Protein AF-A0A7S1GX01-F1 (afdb_monomer_lite)

pLDDT: mean 92.33, std 6.75, range [61.97, 98.44]

InterPro domains:
  IPR032466 Metal-dependent hydrolase [SSF51556] (2-113)

Secondary structure (DSSP, 8-state):
----SSHHHHHHHHHHHHHTT-SEEEE----SHHHHHHHHHHHHHHT-EEEE---S-HHHHHHHHHHT-SEEES--SSS---HHHHHHHHTS--EEE--GGG-SSS--HHHHHHTTS-GGG-TTHHHH-

Foldseek 3Di:
DQDQPALVSLLVVLVVVVVVVAQADEAECPPDLRSVLSNVVSCVVSNHAYEYAADQDQVVQLSCLVSQHQEHAAAHQDPDDDPVNVVSNVVGNYHYHHPQQPHHNDPHVVNVDVVPHPVCPPPVNVVPD

Radius of gyration: 17.37 Å; chains: 1; bounding box: 33×36×48 Å

Structure (mmCIF, N/CA/C/O backbone):
data_AF-A0A7S1GX01-F1
#
_entry.id   AF-A0A7S1GX01-F1
#
loop_
_atom_site.group_PDB
_atom_site.id
_atom_site.type_symbol
_atom_site.label_atom_id
_atom_site.label_alt_id
_atom_site.label_comp_id
_atom_site.label_asym_id
_atom_site.label_entity_id
_atom_site.label_seq_id
_atom_site.pdbx_PDB_ins_code
_atom_site.Cartn_x
_atom_site.Cartn_y
_atom_site.Cartn_z
_atom_site.occupancy
_atom_site.B_iso_or_equiv
_atom_site.auth_seq_id
_atom_site.auth_comp_id
_atom_site.auth_asym_id
_atom_site.auth_atom_id
_atom_site.pdbx_PDB_model_num
ATOM 1 N N . THR A 1 1 ? 1.459 16.492 4.605 1.00 61.97 1 THR A N 1
ATOM 2 C CA . THR A 1 1 ? 1.229 15.136 5.149 1.00 61.97 1 THR A CA 1
ATOM 3 C C . THR A 1 1 ? 0.393 15.236 6.405 1.00 61.97 1 THR A C 1
ATOM 5 O O . THR A 1 1 ? 0.637 16.143 7.189 1.00 61.97 1 THR A O 1
ATOM 8 N N . ALA A 1 2 ? -0.612 14.374 6.576 1.00 78.62 2 ALA A N 1
ATOM 9 C CA . ALA A 1 2 ? -1.429 14.347 7.789 1.00 78.62 2 ALA A CA 1
ATOM 10 C C . ALA A 1 2 ? -0.599 13.829 8.975 1.00 78.62 2 ALA A C 1
ATOM 12 O O . ALA A 1 2 ? 0.048 12.787 8.866 1.00 78.62 2 ALA A O 1
ATOM 13 N N . VAL A 1 3 ? -0.596 14.566 10.085 1.00 89.44 3 VAL A N 1
ATOM 14 C CA . VAL A 1 3 ? 0.098 14.155 11.312 1.00 89.44 3 VAL A CA 1
ATOM 15 C C . VAL A 1 3 ? -0.768 13.131 12.046 1.00 89.44 3 VAL A C 1
ATOM 17 O O . VAL A 1 3 ? -1.961 13.363 12.232 1.00 89.44 3 VAL A O 1
ATOM 20 N N . VAL A 1 4 ? -0.160 12.006 12.433 1.00 92.62 4 VAL A N 1
ATOM 21 C CA . VAL A 1 4 ? -0.781 10.931 13.221 1.00 92.62 4 VAL A CA 1
ATOM 22 C C . VAL A 1 4 ? 0.153 10.602 14.380 1.00 92.62 4 VAL A C 1
ATOM 24 O O . VAL A 1 4 ? 1.153 9.907 14.197 1.00 92.62 4 VAL A O 1
ATOM 27 N N . ASN A 1 5 ? -0.116 11.142 15.564 1.00 94.56 5 ASN A N 1
ATOM 28 C CA . ASN A 1 5 ? 0.663 10.841 16.766 1.00 94.56 5 ASN A CA 1
ATOM 29 C C . ASN A 1 5 ? 0.009 9.741 17.604 1.00 94.56 5 ASN A C 1
ATOM 31 O O . ASN A 1 5 ? 0.704 9.012 18.312 1.00 94.56 5 ASN A O 1
ATOM 35 N N . ASN A 1 6 ? -1.314 9.630 17.514 1.00 96.69 6 ASN A N 1
ATOM 36 C CA . ASN A 1 6 ? -2.138 8.689 18.256 1.00 96.69 6 ASN A CA 1
ATOM 37 C C . ASN A 1 6 ? -3.356 8.240 17.419 1.00 96.69 6 ASN A C 1
ATOM 39 O O . ASN A 1 6 ? -3.565 8.674 16.283 1.00 96.69 6 ASN A O 1
ATOM 43 N N . LEU A 1 7 ? -4.175 7.359 17.999 1.00 97.69 7 LEU A N 1
ATOM 44 C CA . LEU A 1 7 ? -5.377 6.828 17.354 1.00 97.69 7 LEU A CA 1
ATOM 45 C C . LEU A 1 7 ? -6.444 7.900 17.064 1.00 97.69 7 LEU A C 1
ATOM 47 O O . LEU A 1 7 ? -7.139 7.794 16.055 1.00 97.69 7 LEU A O 1
ATOM 51 N N . ASP A 1 8 ? -6.578 8.923 17.907 1.00 98.12 8 ASP A N 1
ATOM 52 C CA . ASP A 1 8 ? -7.588 9.972 17.723 1.00 98.12 8 ASP A CA 1
ATOM 53 C C . ASP A 1 8 ? -7.264 10.859 16.516 1.00 98.12 8 ASP A C 1
ATOM 55 O O . ASP A 1 8 ? -8.164 11.218 15.749 1.00 98.12 8 ASP A O 1
ATOM 59 N N . ASP A 1 9 ? -5.977 11.125 16.277 1.00 97.00 9 ASP A N 1
ATOM 60 C CA . ASP A 1 9 ? -5.516 11.785 15.055 1.00 97.00 9 ASP A CA 1
ATOM 61 C C . ASP A 1 9 ? -5.908 10.953 13.823 1.00 97.00 9 ASP A C 1
ATOM 63 O O . ASP A 1 9 ? -6.518 11.469 12.882 1.00 97.00 9 ASP A O 1
ATOM 67 N N . ALA A 1 10 ? -5.619 9.644 13.837 1.00 96.69 10 ALA A N 1
ATOM 68 C CA . ALA A 1 10 ? -5.975 8.737 12.744 1.00 96.69 10 ALA A CA 1
ATOM 69 C C . ALA A 1 10 ? -7.495 8.706 12.496 1.00 96.69 10 ALA A C 1
ATOM 71 O O . ALA A 1 10 ? -7.942 8.859 11.357 1.00 96.69 10 ALA A O 1
ATOM 72 N N . LEU A 1 11 ? -8.300 8.577 13.555 1.00 98.00 11 LEU A N 1
ATOM 73 C CA . LEU A 1 11 ? -9.763 8.588 13.474 1.00 98.00 11 LEU A CA 1
ATOM 74 C C . LEU A 1 11 ? -10.304 9.892 12.895 1.00 98.00 11 LEU A C 1
ATOM 76 O O . LEU A 1 11 ? -11.245 9.860 12.101 1.00 98.00 11 LEU A O 1
ATOM 80 N N . THR A 1 12 ? -9.718 11.027 13.271 1.00 97.75 12 THR A N 1
ATOM 81 C CA . THR A 1 12 ? -10.112 12.338 12.749 1.00 97.75 12 THR A CA 1
ATOM 82 C C . THR A 1 12 ? -9.913 12.399 11.235 1.00 97.75 12 THR A C 1
ATOM 84 O O . THR A 1 12 ? -10.833 12.780 10.507 1.00 97.75 12 THR A O 1
ATOM 87 N N . HIS A 1 13 ? -8.755 11.951 10.737 1.00 96.06 13 HIS A N 1
ATOM 88 C CA . HIS A 1 13 ? -8.473 11.938 9.297 1.00 96.06 13 HIS A CA 1
ATOM 89 C C . HIS A 1 13 ? -9.390 10.988 8.527 1.00 96.06 13 HIS A C 1
ATOM 91 O O . HIS A 1 13 ? -9.930 11.379 7.491 1.00 96.06 13 HIS A O 1
ATOM 97 N N . LEU A 1 14 ? -9.602 9.767 9.028 1.00 97.25 14 LEU A N 1
ATOM 98 C CA . LEU A 1 14 ? -10.419 8.769 8.334 1.00 97.25 14 LEU A CA 1
ATOM 99 C C . LEU A 1 14 ? -11.905 9.132 8.341 1.00 97.25 14 LEU A C 1
ATOM 101 O O . LEU A 1 14 ? -12.560 9.013 7.310 1.00 97.25 14 LEU A O 1
ATOM 105 N N . ARG A 1 15 ? -12.442 9.658 9.451 1.00 98.06 15 ARG A N 1
ATOM 106 C CA . ARG A 1 15 ? -13.831 10.147 9.496 1.00 98.06 15 ARG A CA 1
ATOM 107 C C . ARG A 1 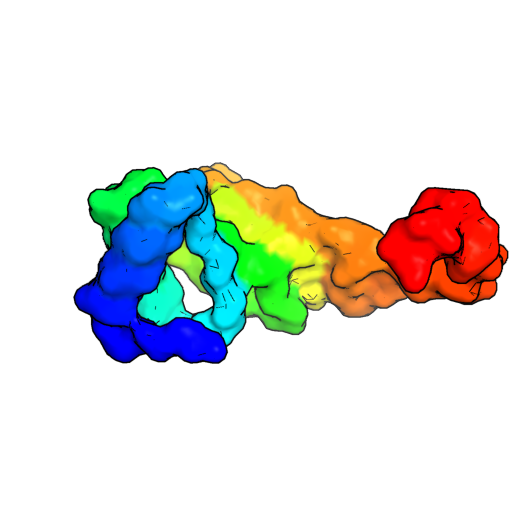15 ? -14.063 11.278 8.507 1.00 98.06 15 ARG A C 1
ATOM 109 O O . ARG A 1 15 ? -15.085 11.273 7.829 1.00 98.06 15 ARG A O 1
ATOM 116 N N . ARG A 1 16 ? -13.116 12.217 8.403 1.00 97.00 16 ARG A N 1
ATOM 117 C CA . ARG A 1 16 ? -13.199 13.310 7.430 1.00 97.00 16 ARG A CA 1
ATOM 118 C C . ARG A 1 16 ? -13.227 12.771 5.998 1.00 97.00 16 ARG A C 1
ATOM 120 O O . ARG A 1 16 ? -14.127 13.120 5.247 1.00 97.00 16 ARG A O 1
ATOM 127 N N . GLN A 1 17 ? -12.305 11.874 5.645 1.00 96.88 17 GLN A N 1
ATOM 128 C CA . GLN A 1 17 ? -12.284 11.262 4.311 1.00 96.88 17 GLN A CA 1
ATOM 129 C C . GLN A 1 17 ? -13.553 10.445 4.025 1.00 96.88 17 GLN A C 1
ATOM 131 O O . GLN A 1 17 ? -14.112 10.543 2.936 1.00 96.88 17 GLN A O 1
ATOM 136 N N . LYS A 1 18 ? -14.058 9.675 4.998 1.00 98.00 18 LYS A N 1
ATOM 137 C CA . LYS A 1 18 ? -15.308 8.916 4.840 1.00 98.00 18 LYS A CA 1
ATOM 138 C C . LYS A 1 18 ? -16.520 9.827 4.656 1.00 98.00 18 LYS A C 1
ATOM 140 O O . LYS A 1 18 ? -17.384 9.514 3.846 1.00 98.00 18 LYS A O 1
ATOM 145 N N . ALA A 1 19 ? -16.576 10.959 5.362 1.00 98.00 19 ALA A N 1
ATOM 146 C CA . ALA A 1 19 ? -17.630 11.958 5.178 1.00 98.00 19 ALA A CA 1
ATOM 147 C C . ALA A 1 19 ? -17.619 12.568 3.763 1.00 98.00 19 ALA A C 1
ATOM 149 O O . ALA A 1 19 ? -18.671 12.934 3.250 1.00 98.00 19 ALA A O 1
ATOM 150 N N . GLU A 1 20 ? -16.450 12.617 3.118 1.00 97.69 20 GLU A N 1
ATOM 151 C CA . GLU A 1 20 ? -16.271 13.015 1.713 1.00 97.69 20 GLU A CA 1
ATOM 152 C C . GLU A 1 20 ? -16.547 11.860 0.718 1.00 97.69 20 GLU A C 1
ATOM 154 O O . GLU A 1 20 ? -16.441 12.047 -0.492 1.00 97.69 20 GLU A O 1
ATOM 159 N N . GLY A 1 21 ? -16.922 10.668 1.201 1.00 97.81 21 GLY A N 1
ATOM 160 C CA . GLY A 1 21 ? -17.263 9.501 0.379 1.00 97.81 21 GLY A CA 1
ATOM 161 C C . GLY A 1 21 ? -16.109 8.528 0.117 1.00 97.81 21 GLY A C 1
ATOM 162 O O . GLY A 1 21 ? -16.263 7.602 -0.679 1.00 97.81 21 GLY A O 1
ATOM 163 N N . ALA A 1 22 ? -14.955 8.697 0.770 1.00 97.75 22 ALA A N 1
ATOM 164 C CA . ALA A 1 22 ? -13.840 7.771 0.604 1.00 97.75 22 ALA A CA 1
ATOM 165 C C . ALA A 1 22 ? -14.159 6.380 1.180 1.00 97.75 22 ALA A C 1
ATOM 167 O O . ALA A 1 22 ? -14.648 6.246 2.303 1.00 97.75 22 ALA A O 1
ATOM 168 N N . ILE A 1 23 ? -13.791 5.338 0.432 1.00 98.00 23 ILE A N 1
ATOM 169 C CA . ILE A 1 23 ? -13.879 3.926 0.852 1.00 98.00 23 ILE A CA 1
ATOM 170 C C . ILE A 1 23 ? -12.544 3.376 1.377 1.00 98.00 23 ILE A C 1
ATOM 172 O O . ILE A 1 23 ? -12.480 2.298 1.966 1.00 98.00 23 ILE A O 1
ATOM 176 N N . SER A 1 24 ? -11.457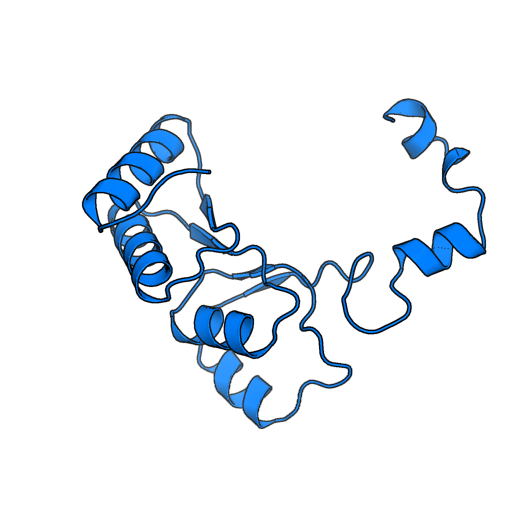 4.113 1.154 1.00 97.06 24 SER A N 1
ATOM 177 C CA . SER A 1 24 ? -10.100 3.716 1.512 1.00 97.06 24 SER A CA 1
ATOM 178 C C . SER A 1 24 ? -9.259 4.921 1.892 1.00 97.06 24 SER A C 1
ATOM 180 O O . SER A 1 24 ? -9.439 5.996 1.321 1.00 97.06 24 SER A O 1
ATOM 182 N N . VAL A 1 25 ? -8.279 4.715 2.767 1.00 95.19 25 VAL A N 1
ATOM 183 C CA . VAL A 1 25 ? -7.202 5.675 3.017 1.00 95.19 25 VAL A CA 1
ATOM 184 C C . VAL A 1 25 ? -5.909 5.196 2.364 1.00 95.19 25 VAL A C 1
ATOM 186 O O . VAL A 1 25 ? -5.483 4.054 2.556 1.00 95.19 25 VAL A O 1
ATOM 189 N N . LYS A 1 26 ? -5.252 6.089 1.617 1.00 94.00 26 LYS A N 1
ATOM 190 C CA . LYS A 1 26 ? -3.895 5.861 1.113 1.00 94.00 26 LYS A CA 1
ATOM 191 C C . LYS A 1 26 ? -2.883 6.148 2.228 1.00 94.00 26 LYS A C 1
ATOM 193 O O . LYS A 1 26 ? -2.662 7.304 2.589 1.00 94.00 26 LYS A O 1
ATOM 198 N N . SER A 1 27 ? -2.275 5.102 2.789 1.00 86.94 27 SER A N 1
ATOM 199 C CA . SER A 1 27 ? -1.282 5.216 3.871 1.00 86.94 27 SER A CA 1
ATOM 200 C C . SER A 1 27 ? 0.119 5.421 3.290 1.00 86.94 27 SER A C 1
ATOM 202 O O . SER A 1 27 ? 0.853 4.471 3.012 1.00 86.94 27 SER A O 1
ATOM 204 N N . TYR A 1 28 ? 0.478 6.681 3.046 1.00 84.31 28 TYR A N 1
ATOM 205 C CA . TYR A 1 28 ? 1.750 7.039 2.419 1.00 84.31 28 TYR A CA 1
ATOM 206 C C . TYR A 1 28 ? 2.891 7.074 3.450 1.00 84.31 28 TYR A C 1
ATOM 208 O O . TYR A 1 28 ? 2.950 7.985 4.274 1.00 84.31 28 TYR A O 1
ATOM 216 N N . ASN A 1 29 ? 3.793 6.087 3.401 1.00 76.75 29 ASN A N 1
ATOM 217 C CA . ASN A 1 29 ? 5.088 6.064 4.102 1.00 76.75 29 ASN A CA 1
ATOM 218 C C . ASN A 1 29 ? 5.080 6.501 5.582 1.00 76.75 29 ASN A C 1
ATOM 220 O O . ASN A 1 29 ? 5.980 7.214 6.019 1.00 76.75 29 ASN A O 1
ATOM 224 N N . GLN A 1 30 ? 4.108 6.050 6.383 1.00 87.00 30 GLN A N 1
ATOM 225 C CA . GLN A 1 30 ? 4.161 6.239 7.839 1.00 87.00 30 GLN A CA 1
ATOM 226 C C . GLN A 1 30 ? 5.345 5.442 8.417 1.00 87.00 30 GLN A C 1
ATOM 228 O O . GLN A 1 30 ? 5.302 4.204 8.384 1.00 87.00 30 GLN A O 1
ATOM 233 N N . PRO A 1 31 ? 6.409 6.101 8.921 1.00 85.75 31 PRO A N 1
ATOM 234 C CA . PRO A 1 31 ? 7.666 5.421 9.225 1.00 85.75 31 PRO A CA 1
ATOM 235 C C . PRO A 1 31 ? 7.531 4.528 10.457 1.00 85.75 31 PRO A C 1
ATOM 237 O O . PRO A 1 31 ? 8.023 3.395 10.471 1.00 85.75 31 PRO A O 1
ATOM 240 N N . ARG A 1 32 ? 6.812 4.998 11.482 1.00 91.81 32 ARG A N 1
ATOM 241 C CA . ARG A 1 32 ? 6.638 4.243 12.718 1.00 91.81 32 ARG A CA 1
ATOM 242 C C . ARG A 1 32 ? 5.543 3.196 12.541 1.00 91.81 32 ARG A C 1
ATOM 244 O O . ARG A 1 32 ? 4.475 3.467 11.994 1.00 91.81 32 ARG A O 1
ATOM 251 N N . ARG A 1 33 ? 5.813 1.975 13.007 1.00 93.62 33 ARG A N 1
ATOM 252 C CA . ARG A 1 33 ? 4.859 0.862 12.902 1.00 93.62 33 ARG A CA 1
ATOM 253 C C . ARG A 1 33 ? 3.580 1.121 13.695 1.00 93.62 33 ARG A C 1
ATOM 255 O O . ARG A 1 33 ? 2.499 0.814 13.209 1.00 93.62 33 ARG A O 1
ATOM 262 N N . ASP A 1 34 ? 3.687 1.744 14.864 1.00 95.38 34 ASP A N 1
ATOM 263 C CA . ASP A 1 34 ? 2.530 2.090 15.691 1.00 95.38 34 ASP A CA 1
ATOM 264 C C . ASP A 1 34 ? 1.578 3.068 14.981 1.00 95.38 34 ASP A C 1
ATOM 266 O O . ASP A 1 34 ? 0.369 2.900 15.077 1.00 95.38 34 ASP A O 1
ATOM 270 N N . GLN A 1 35 ? 2.083 4.014 14.179 1.00 94.62 35 GLN A N 1
ATOM 271 C CA . GLN A 1 35 ? 1.238 4.888 13.347 1.00 94.62 35 GLN A CA 1
ATOM 272 C C . GLN A 1 35 ? 0.434 4.099 12.309 1.00 94.62 35 GLN A C 1
ATOM 274 O O . GLN A 1 35 ? -0.745 4.375 12.088 1.00 94.62 35 GLN A O 1
ATOM 279 N N . ARG A 1 36 ? 1.053 3.094 11.676 1.00 94.19 36 ARG A N 1
ATOM 280 C CA . ARG A 1 36 ? 0.351 2.211 10.729 1.00 94.19 36 ARG A CA 1
ATOM 281 C C . ARG A 1 36 ? -0.738 1.404 11.432 1.00 94.19 36 ARG A C 1
ATOM 283 O O . ARG A 1 36 ? -1.847 1.300 10.920 1.00 94.19 36 ARG A O 1
ATOM 290 N N . GLN A 1 37 ? -0.459 0.907 12.633 1.00 96.12 37 GLN A N 1
ATOM 291 C CA . GLN A 1 37 ? -1.437 0.179 13.444 1.00 96.12 37 GLN A CA 1
ATOM 292 C C . GLN A 1 37 ? -2.577 1.083 13.943 1.00 96.12 37 GLN A C 1
ATOM 294 O O . GLN A 1 37 ? -3.731 0.663 13.933 1.00 96.12 37 GLN A O 1
ATOM 299 N N . GLN A 1 38 ? -2.293 2.342 14.290 1.00 96.81 38 GLN A N 1
ATOM 300 C CA . GLN A 1 38 ? -3.313 3.350 14.609 1.00 96.81 38 GLN A CA 1
ATOM 301 C C . GLN A 1 38 ? -4.234 3.617 13.410 1.00 96.81 38 GLN A C 1
ATOM 303 O O . GLN A 1 38 ? -5.449 3.691 13.580 1.00 96.81 38 GLN A O 1
ATOM 308 N N . LEU A 1 39 ? -3.683 3.707 12.194 1.00 95.94 39 LEU A N 1
ATOM 309 C CA . LEU A 1 39 ? -4.478 3.837 10.968 1.00 95.94 39 LEU A CA 1
ATOM 310 C C . LEU A 1 39 ? -5.350 2.607 10.708 1.00 95.94 39 LEU A C 1
ATOM 312 O O . LEU A 1 39 ? -6.513 2.768 10.354 1.00 95.94 39 LEU A O 1
ATOM 316 N N . LEU A 1 40 ? -4.822 1.397 10.907 1.00 96.94 40 LEU A N 1
ATOM 317 C CA . LEU A 1 40 ? -5.585 0.155 10.751 1.00 96.94 40 LEU A CA 1
ATOM 318 C C . LEU A 1 40 ? -6.740 0.055 11.752 1.00 96.94 40 LEU A C 1
ATOM 320 O O . LEU A 1 40 ? -7.847 -0.328 11.380 1.00 96.94 40 LEU A O 1
ATOM 324 N N . GLU A 1 41 ? -6.508 0.432 13.009 1.00 98.06 41 GLU A N 1
ATOM 325 C CA . GLU A 1 41 ? -7.559 0.456 14.027 1.00 98.06 41 GLU A CA 1
ATOM 326 C C . GLU A 1 41 ? -8.614 1.527 13.724 1.00 98.06 41 GLU A C 1
ATOM 328 O O . GLU A 1 41 ? -9.815 1.260 13.801 1.00 98.06 41 GLU A O 1
ATOM 333 N N . ALA A 1 42 ? -8.190 2.724 13.310 1.00 98.00 42 ALA A N 1
ATOM 334 C CA . ALA A 1 42 ? -9.114 3.755 12.853 1.00 98.00 42 ALA A CA 1
ATOM 335 C C . ALA A 1 42 ? -9.951 3.256 11.665 1.00 98.00 42 ALA A C 1
ATOM 337 O O . ALA A 1 42 ? -11.167 3.426 11.674 1.00 98.00 42 ALA A O 1
ATOM 338 N N . ALA A 1 43 ? -9.325 2.573 10.704 1.00 97.62 43 ALA A N 1
ATOM 339 C CA . ALA A 1 43 ? -9.978 2.037 9.517 1.00 97.62 43 ALA A CA 1
ATOM 340 C C . ALA A 1 43 ? -10.997 0.944 9.836 1.00 97.62 43 ALA A C 1
ATOM 342 O O . ALA A 1 43 ? -12.083 0.951 9.260 1.00 97.62 43 ALA A O 1
ATOM 343 N N . ARG A 1 44 ? -10.713 0.068 10.810 1.00 97.81 44 ARG A N 1
ATOM 344 C CA . ARG A 1 44 ? -11.705 -0.888 11.327 1.00 97.81 44 ARG A CA 1
ATOM 345 C C . ARG A 1 44 ? -12.924 -0.182 11.910 1.00 97.81 44 ARG A C 1
ATOM 347 O O . ARG A 1 44 ? -14.050 -0.566 11.614 1.00 97.81 44 ARG A O 1
ATOM 354 N N . ARG A 1 45 ? -12.719 0.867 12.712 1.00 98.44 45 ARG A N 1
ATOM 355 C CA . ARG A 1 45 ? -13.819 1.630 13.336 1.00 98.44 45 ARG A CA 1
ATOM 356 C C . ARG A 1 45 ? -14.619 2.450 12.340 1.00 98.44 45 ARG A C 1
ATOM 358 O O . ARG A 1 45 ? -15.794 2.720 12.574 1.00 98.44 45 ARG A O 1
ATOM 365 N N . THR A 1 46 ? -13.977 2.895 11.267 1.00 98.19 46 THR A N 1
ATOM 366 C CA . THR A 1 46 ? -14.635 3.660 10.216 1.00 98.19 46 THR A CA 1
ATOM 367 C C . THR A 1 46 ? -15.090 2.791 9.065 1.00 98.19 46 THR A C 1
ATOM 369 O O . THR A 1 46 ? -15.642 3.366 8.144 1.00 98.19 46 THR A O 1
ATOM 372 N N . ASP A 1 47 ? -14.901 1.469 9.083 1.00 97.69 47 ASP A N 1
ATOM 373 C CA . ASP A 1 47 ? -15.213 0.575 7.961 1.00 97.69 47 ASP A CA 1
ATOM 374 C C . ASP A 1 47 ? -14.647 1.125 6.635 1.00 97.69 47 ASP A C 1
ATOM 376 O O . ASP A 1 47 ? -15.369 1.546 5.728 1.00 97.69 47 ASP A O 1
ATOM 380 N N . MET A 1 48 ? -13.322 1.274 6.607 1.00 98.12 48 MET A N 1
ATOM 381 C CA . MET A 1 48 ? -12.543 1.726 5.454 1.00 98.12 48 MET A CA 1
ATOM 382 C C . MET A 1 48 ? -11.391 0.760 5.195 1.00 98.12 48 MET A C 1
ATOM 384 O O . MET A 1 48 ? -10.865 0.131 6.111 1.00 98.12 48 MET A O 1
ATOM 388 N N . MET A 1 49 ? -10.946 0.694 3.945 1.00 98.00 49 MET A N 1
ATOM 389 C CA . MET A 1 49 ? -9.733 -0.033 3.574 1.00 98.00 49 MET A CA 1
ATOM 390 C C . MET A 1 49 ? -8.476 0.795 3.867 1.00 98.00 49 MET A C 1
ATOM 392 O O . MET A 1 49 ? -8.493 2.024 3.759 1.00 98.00 49 MET A O 1
ATOM 396 N N . VAL A 1 50 ? -7.360 0.129 4.166 1.00 96.62 50 VAL A N 1
ATOM 397 C CA . VAL A 1 50 ? -6.041 0.773 4.263 1.00 96.62 50 VAL A CA 1
ATOM 398 C C . VAL A 1 50 ? -5.172 0.266 3.129 1.00 96.62 50 VAL A C 1
ATOM 400 O O . VAL A 1 50 ? -4.765 -0.897 3.120 1.00 96.62 50 VAL A O 1
ATOM 403 N N . VAL A 1 51 ? -4.875 1.160 2.189 1.00 95.69 51 VAL A N 1
ATOM 404 C CA . VAL A 1 51 ? -4.064 0.863 1.008 1.00 95.69 51 VAL A CA 1
ATOM 405 C C . VAL A 1 51 ? -2.716 1.588 1.147 1.00 95.69 51 VAL A C 1
ATOM 407 O O . VAL A 1 51 ? -2.641 2.801 0.965 1.00 95.69 51 VAL A O 1
ATOM 410 N N . PRO A 1 52 ? -1.643 0.926 1.609 1.00 92.69 52 PRO A N 1
ATOM 411 C CA . PRO A 1 52 ? -0.330 1.543 1.720 1.00 92.69 52 PRO A CA 1
ATOM 412 C C . PRO A 1 52 ? 0.298 1.737 0.337 1.00 92.69 52 PRO A C 1
ATOM 414 O O . PRO A 1 52 ? -0.080 1.079 -0.626 1.00 92.69 52 PRO A O 1
ATOM 417 N N . GLU A 1 53 ? 1.267 2.645 0.230 1.00 87.25 53 GLU A N 1
ATOM 418 C CA . GLU A 1 53 ? 2.030 2.821 -1.016 1.00 87.25 53 GLU A CA 1
ATOM 419 C C . GLU A 1 53 ? 2.847 1.575 -1.374 1.00 87.25 53 GLU A C 1
ATOM 421 O O . GLU A 1 53 ? 2.997 1.301 -2.547 1.00 87.25 53 GLU A O 1
ATOM 426 N N . GLY A 1 54 ? 3.312 0.810 -0.380 1.00 81.06 54 GLY A N 1
ATOM 427 C CA . GLY A 1 54 ? 4.379 -0.171 -0.566 1.00 81.06 54 GLY A CA 1
ATOM 428 C C . GLY A 1 54 ? 5.683 0.541 -0.916 1.00 81.06 54 GLY A C 1
ATOM 429 O O . GLY A 1 54 ? 5.821 1.225 -1.923 1.00 81.06 54 GLY A O 1
ATOM 430 N N . GLY A 1 55 ? 6.642 0.474 -0.003 1.00 79.75 55 GLY A N 1
ATOM 431 C CA . GLY A 1 55 ? 7.918 1.147 -0.186 1.00 79.75 55 GLY A CA 1
ATOM 432 C C . GLY A 1 55 ? 8.865 0.319 -1.047 1.00 79.75 55 GLY A C 1
ATOM 433 O O . GLY A 1 55 ? 8.771 -0.907 -1.105 1.00 79.75 55 GLY A O 1
ATOM 434 N N . ALA A 1 56 ? 9.903 0.965 -1.572 1.00 87.44 56 ALA A N 1
ATOM 435 C CA . ALA A 1 56 ? 11.088 0.294 -2.113 1.00 87.44 56 ALA A CA 1
ATOM 436 C C . ALA A 1 56 ? 11.953 -0.380 -1.015 1.00 87.44 56 ALA A C 1
ATOM 438 O O . ALA A 1 56 ? 13.166 -0.508 -1.155 1.00 87.44 56 ALA A O 1
ATOM 439 N N . LEU A 1 57 ? 11.337 -0.807 0.097 1.00 91.00 57 LEU A N 1
ATOM 440 C CA . LEU A 1 57 ? 11.970 -1.504 1.212 1.00 91.00 57 LEU A CA 1
ATOM 441 C C . LEU A 1 57 ? 11.160 -2.753 1.573 1.00 91.00 57 LEU A C 1
ATOM 443 O O . LEU A 1 57 ? 10.071 -2.671 2.145 1.00 91.00 57 LEU A O 1
ATOM 447 N N . PHE A 1 58 ? 11.726 -3.922 1.278 1.00 93.44 58 PHE A N 1
ATOM 448 C CA . PHE A 1 58 ? 11.058 -5.214 1.433 1.00 93.44 58 PHE A CA 1
ATOM 449 C C . PHE A 1 58 ? 10.518 -5.450 2.853 1.00 93.44 58 PHE A C 1
ATOM 451 O O . PHE A 1 58 ? 9.362 -5.829 3.025 1.00 93.44 58 PHE A O 1
ATOM 458 N N . GLN A 1 59 ? 11.314 -5.157 3.884 1.00 93.44 59 GLN A N 1
ATOM 459 C CA . GLN A 1 59 ? 10.934 -5.368 5.284 1.00 93.44 59 GLN A CA 1
ATOM 460 C C . GLN A 1 59 ? 9.757 -4.476 5.701 1.00 93.44 59 GLN A C 1
ATOM 462 O O . GLN A 1 59 ? 8.909 -4.898 6.490 1.00 93.44 59 GLN A O 1
ATOM 467 N N . ALA A 1 60 ? 9.670 -3.258 5.156 1.00 93.12 60 ALA A N 1
ATOM 468 C CA . ALA A 1 60 ? 8.527 -2.385 5.400 1.00 93.12 60 ALA A CA 1
ATOM 469 C C . ALA A 1 60 ? 7.252 -2.989 4.799 1.00 93.12 60 ALA A C 1
ATOM 471 O O . ALA A 1 60 ? 6.242 -3.067 5.500 1.00 93.12 60 ALA A O 1
ATOM 472 N N . ASN A 1 61 ? 7.325 -3.501 3.568 1.00 94.06 61 ASN A N 1
ATOM 473 C CA . ASN A 1 61 ? 6.198 -4.150 2.892 1.00 94.06 61 ASN A CA 1
ATOM 474 C C . ASN A 1 61 ? 5.744 -5.403 3.645 1.00 94.06 61 ASN A C 1
ATOM 476 O O . ASN A 1 61 ? 4.557 -5.553 3.922 1.00 94.06 61 ASN A O 1
ATOM 480 N N . MET A 1 62 ? 6.679 -6.254 4.081 1.00 96.06 62 MET A N 1
ATOM 481 C CA . MET A 1 62 ? 6.342 -7.425 4.898 1.00 96.06 62 MET A CA 1
ATOM 482 C C . MET A 1 62 ? 5.683 -7.028 6.221 1.00 96.06 62 MET A C 1
ATOM 484 O O . MET A 1 62 ? 4.727 -7.670 6.645 1.00 96.06 62 MET A O 1
ATOM 488 N N . SER A 1 63 ? 6.122 -5.935 6.858 1.00 95.12 63 SER A N 1
ATOM 489 C CA . SER A 1 63 ? 5.450 -5.442 8.067 1.00 95.12 63 SER A CA 1
ATOM 490 C C . SER A 1 63 ? 4.009 -4.997 7.799 1.00 95.12 63 SER A C 1
ATOM 492 O O . SER A 1 63 ? 3.151 -5.212 8.646 1.00 95.12 63 SER A O 1
ATOM 494 N N . MET A 1 64 ? 3.717 -4.436 6.618 1.00 95.38 64 MET A N 1
ATOM 495 C CA . MET A 1 64 ? 2.356 -4.046 6.230 1.00 95.38 64 MET A CA 1
ATOM 496 C C . MET A 1 64 ? 1.451 -5.268 6.033 1.00 95.38 64 MET A C 1
ATOM 498 O O . MET A 1 64 ? 0.304 -5.240 6.485 1.00 95.38 64 MET A O 1
ATOM 502 N N . VAL A 1 65 ? 1.981 -6.337 5.426 1.00 96.31 65 VAL A N 1
ATOM 503 C CA . VAL A 1 65 ? 1.298 -7.637 5.294 1.00 96.31 65 VAL A CA 1
ATOM 504 C C . VAL A 1 65 ? 0.993 -8.217 6.675 1.00 96.31 65 VAL A C 1
ATOM 506 O O . VAL A 1 65 ? -0.152 -8.542 6.966 1.00 96.31 65 VAL A O 1
ATOM 509 N N . VAL A 1 66 ? 1.992 -8.268 7.561 1.00 96.31 66 VAL A N 1
ATOM 510 C CA . VAL A 1 66 ? 1.837 -8.788 8.932 1.00 96.31 66 VAL A CA 1
ATOM 511 C C . VAL A 1 66 ? 0.865 -7.953 9.768 1.00 96.31 66 VAL A C 1
ATOM 513 O O . VAL A 1 66 ? 0.119 -8.502 10.572 1.00 96.31 66 VAL A O 1
ATOM 516 N N . ASP A 1 67 ? 0.854 -6.630 9.597 1.00 95.38 67 ASP A N 1
ATOM 517 C CA . ASP A 1 67 ? -0.088 -5.750 10.296 1.00 95.38 67 ASP A CA 1
ATOM 518 C C . ASP A 1 67 ? -1.532 -5.885 9.754 1.00 95.38 67 ASP A C 1
ATOM 520 O O . ASP A 1 67 ? -2.472 -5.432 10.407 1.00 95.38 67 ASP A O 1
ATOM 524 N N . GLY A 1 68 ? -1.729 -6.523 8.593 1.00 95.00 68 GLY A N 1
ATOM 525 C CA . GLY A 1 68 ? -3.048 -6.773 8.007 1.00 95.00 68 GLY A CA 1
ATOM 526 C C . GLY A 1 68 ? -3.596 -5.607 7.185 1.00 95.00 68 GLY A C 1
ATOM 527 O O . GLY A 1 68 ? -4.794 -5.327 7.235 1.00 95.00 68 GLY A O 1
ATOM 528 N N . HIS A 1 69 ? -2.735 -4.905 6.439 1.00 96.38 69 HIS A N 1
ATOM 529 C CA . HIS A 1 69 ? -3.193 -3.921 5.451 1.00 96.38 69 HIS A CA 1
ATOM 530 C C . HIS A 1 69 ? -4.045 -4.593 4.365 1.00 96.38 69 HIS A C 1
ATOM 532 O O . HIS A 1 69 ? -3.884 -5.778 4.072 1.00 96.38 69 HIS A O 1
ATOM 538 N N . THR A 1 70 ? -4.956 -3.834 3.750 1.00 97.06 70 THR A N 1
ATOM 539 C CA . THR A 1 70 ? -5.870 -4.368 2.727 1.00 97.06 70 THR A CA 1
ATOM 540 C C . THR A 1 70 ? -5.121 -4.823 1.476 1.00 97.06 70 THR A C 1
ATOM 542 O O . THR A 1 70 ? -5.495 -5.811 0.857 1.00 97.06 70 THR A O 1
ATOM 545 N N . THR A 1 71 ? -4.054 -4.120 1.109 1.00 95.81 71 THR A N 1
ATOM 546 C CA . THR A 1 71 ? -3.197 -4.421 -0.044 1.00 95.81 71 THR A CA 1
ATOM 547 C C . THR A 1 71 ? -1.761 -3.998 0.260 1.00 95.81 71 THR A C 1
ATOM 549 O O . THR A 1 71 ? -1.512 -3.321 1.258 1.00 95.81 71 THR A O 1
ATOM 552 N N . VAL A 1 72 ? -0.824 -4.379 -0.596 1.00 94.69 72 VAL A N 1
ATOM 553 C CA . VAL A 1 72 ? 0.470 -3.719 -0.770 1.00 94.69 72 VAL A CA 1
ATOM 554 C C . VAL A 1 72 ? 0.528 -3.254 -2.220 1.00 94.69 72 VAL A C 1
ATOM 556 O O . VAL A 1 72 ? 0.432 -4.072 -3.136 1.00 94.69 72 VAL A O 1
ATOM 559 N N . GLU A 1 73 ? 0.641 -1.945 -2.417 1.00 94.19 73 GLU A N 1
ATOM 560 C CA . GLU A 1 73 ? 0.840 -1.357 -3.743 1.00 94.19 73 GLU A CA 1
ATOM 561 C C . 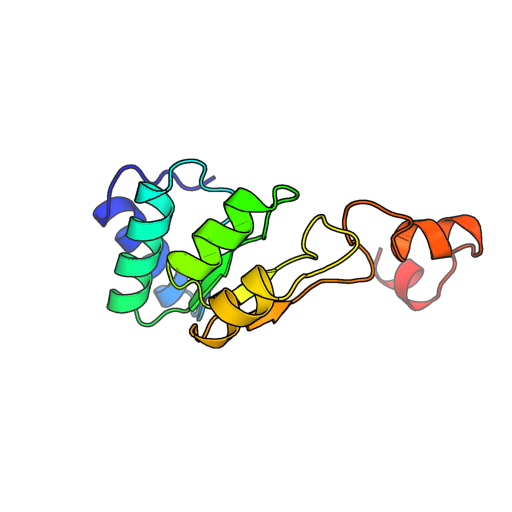GLU A 1 73 ? 2.336 -1.380 -4.106 1.00 94.19 73 GLU A C 1
ATOM 563 O O . GLU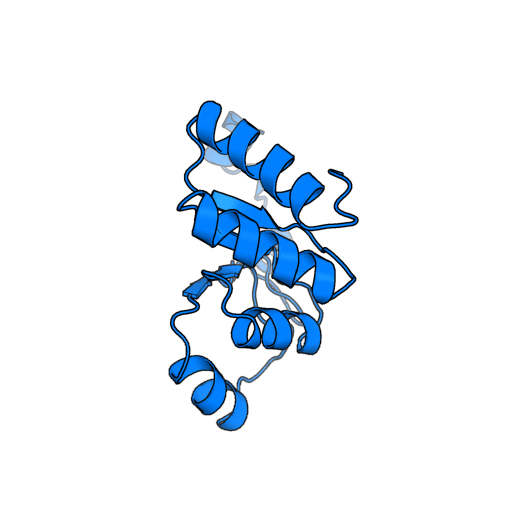 A 1 73 ? 3.181 -1.583 -3.239 1.00 94.19 73 GLU A O 1
ATOM 568 N N . HIS A 1 74 ? 2.657 -1.213 -5.387 1.00 91.81 74 HIS A N 1
ATOM 569 C CA . HIS A 1 74 ? 4.004 -1.367 -5.954 1.00 91.81 74 HIS A CA 1
ATOM 570 C C . HIS A 1 74 ? 4.630 -2.754 -5.815 1.00 91.81 74 HIS A C 1
ATOM 572 O O . HIS A 1 74 ? 4.229 -3.605 -5.021 1.00 91.81 74 HIS A O 1
ATOM 578 N N 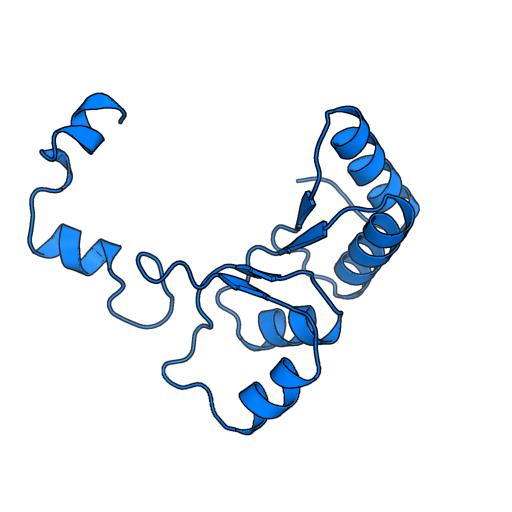. ALA A 1 75 ? 5.620 -3.011 -6.668 1.00 90.94 75 ALA A N 1
ATOM 579 C CA . ALA A 1 75 ? 6.337 -4.273 -6.670 1.00 90.94 75 ALA A CA 1
ATOM 580 C C . ALA A 1 75 ? 7.183 -4.420 -5.399 1.00 90.94 75 ALA A C 1
ATOM 582 O O . ALA A 1 75 ? 7.746 -3.454 -4.883 1.00 90.94 75 ALA A O 1
ATOM 583 N N . LEU A 1 76 ? 7.348 -5.650 -4.910 1.00 92.31 76 LEU A N 1
ATOM 584 C CA . LEU A 1 76 ? 8.407 -5.921 -3.940 1.00 92.31 76 LEU A CA 1
ATOM 585 C C . LEU A 1 76 ? 9.774 -5.608 -4.576 1.00 92.31 76 LEU A C 1
ATOM 587 O O . LEU A 1 76 ? 9.997 -5.987 -5.724 1.00 92.31 76 LEU A O 1
ATOM 591 N N . PRO A 1 77 ? 10.713 -4.968 -3.852 1.00 90.88 77 PRO A N 1
ATOM 592 C CA . PRO A 1 77 ? 12.032 -4.617 -4.382 1.00 90.88 77 PRO A CA 1
ATOM 593 C C . PRO A 1 77 ? 12.985 -5.824 -4.378 1.00 90.88 77 PRO A C 1
ATOM 595 O O . PRO A 1 77 ? 14.100 -5.746 -3.867 1.00 90.88 77 PRO A O 1
ATOM 598 N N . LEU A 1 78 ? 12.520 -6.963 -4.892 1.00 88.50 78 LEU A N 1
ATOM 599 C CA . LEU A 1 78 ? 13.242 -8.228 -4.979 1.00 88.50 78 LEU A CA 1
ATOM 600 C C . LEU A 1 78 ? 13.020 -8.846 -6.361 1.00 88.50 78 LEU A C 1
ATOM 602 O O . LEU A 1 78 ? 11.916 -8.787 -6.896 1.00 88.50 78 LEU A O 1
ATOM 606 N N . ALA A 1 79 ? 14.054 -9.489 -6.905 1.00 86.81 79 ALA A N 1
ATOM 607 C CA . ALA A 1 79 ? 13.951 -10.215 -8.171 1.00 86.81 79 ALA A CA 1
ATOM 608 C C . ALA A 1 79 ? 13.100 -11.490 -8.047 1.00 86.81 79 ALA A C 1
ATOM 610 O O . ALA A 1 79 ? 12.380 -11.847 -8.976 1.00 86.81 79 ALA A O 1
ATOM 611 N N . GLU A 1 80 ? 13.169 -12.161 -6.894 1.00 90.12 80 GLU A N 1
ATOM 612 C CA . GLU A 1 80 ? 12.464 -13.415 -6.642 1.00 90.12 80 GLU A CA 1
ATOM 613 C C . GLU A 1 80 ? 11.754 -13.395 -5.286 1.00 90.12 80 GLU A C 1
ATOM 615 O O . GLU A 1 80 ? 12.267 -12.870 -4.294 1.00 90.12 80 GLU A O 1
ATOM 620 N N . VAL A 1 81 ? 10.559 -13.991 -5.257 1.00 92.56 81 VAL A N 1
ATOM 621 C CA . VAL A 1 81 ? 9.753 -14.202 -4.051 1.00 92.56 81 VAL A CA 1
ATOM 622 C C . VAL A 1 81 ? 9.814 -15.683 -3.685 1.00 92.56 81 VAL A C 1
ATOM 624 O O . VAL A 1 81 ? 9.253 -16.535 -4.380 1.00 92.56 81 VAL A O 1
ATOM 627 N N . TRP A 1 82 ? 10.497 -15.982 -2.583 1.00 96.44 82 TRP A N 1
ATOM 628 C CA . TRP A 1 82 ? 10.740 -17.343 -2.108 1.00 96.44 82 TRP A CA 1
ATOM 629 C C . TRP A 1 82 ? 9.572 -17.900 -1.276 1.00 96.44 82 TRP A C 1
ATOM 631 O O . TRP A 1 82 ? 8.536 -17.253 -1.082 1.00 96.44 82 TRP A O 1
ATOM 641 N N . ASP A 1 83 ? 9.701 -19.160 -0.859 1.00 98.19 83 ASP A N 1
ATOM 642 C CA . ASP A 1 83 ? 8.637 -19.919 -0.191 1.00 98.19 83 ASP A CA 1
ATOM 643 C C . ASP A 1 83 ? 8.245 -19.357 1.173 1.00 98.19 83 ASP A C 1
ATOM 645 O O . ASP A 1 83 ? 7.071 -19.404 1.525 1.00 98.19 83 ASP A O 1
ATOM 649 N N . ASP A 1 84 ? 9.181 -18.753 1.899 1.00 97.00 84 ASP A N 1
ATOM 650 C CA . ASP A 1 84 ? 8.925 -18.085 3.174 1.00 97.00 84 ASP A CA 1
ATOM 651 C C . ASP A 1 84 ? 7.939 -16.914 3.024 1.00 97.00 84 ASP A C 1
ATOM 653 O O . ASP A 1 84 ? 6.969 -16.808 3.778 1.00 97.00 84 ASP A O 1
ATOM 657 N N . VAL A 1 85 ? 8.119 -16.078 2.000 1.00 96.88 85 VAL A N 1
ATOM 658 C CA . VAL A 1 85 ? 7.214 -14.963 1.696 1.00 96.88 85 VAL A CA 1
ATOM 659 C C . VAL A 1 85 ? 5.857 -15.476 1.233 1.00 96.88 85 VAL A C 1
ATOM 661 O O . VAL A 1 85 ? 4.827 -15.002 1.711 1.00 96.88 85 VAL A O 1
ATOM 664 N N . LYS A 1 86 ? 5.833 -16.470 0.336 1.00 96.44 86 LYS A N 1
ATOM 665 C CA . LYS A 1 86 ? 4.582 -17.076 -0.154 1.00 96.44 86 LYS A CA 1
ATOM 666 C C . LYS A 1 86 ? 3.789 -17.716 0.991 1.00 96.44 86 LYS A C 1
ATOM 668 O O . LYS A 1 86 ? 2.576 -17.521 1.091 1.00 96.44 86 LYS A O 1
ATOM 673 N N . GLN A 1 87 ? 4.464 -18.431 1.887 1.00 97.69 87 GLN A N 1
ATOM 674 C CA . GLN A 1 87 ? 3.855 -19.051 3.061 1.00 97.69 87 GLN A CA 1
ATOM 675 C C . GLN A 1 87 ? 3.332 -18.007 4.055 1.00 97.69 87 GLN A C 1
ATOM 677 O O . GLN A 1 87 ? 2.237 -18.176 4.587 1.00 97.69 87 GLN A O 1
ATOM 682 N N . LEU A 1 88 ? 4.082 -16.931 4.309 1.00 96.94 88 LEU A N 1
ATOM 683 C CA . LEU A 1 88 ? 3.645 -15.851 5.196 1.00 96.94 88 LEU A CA 1
ATOM 684 C C . LEU A 1 88 ? 2.415 -15.128 4.632 1.00 96.94 88 LEU A C 1
ATOM 686 O O . LEU A 1 88 ? 1.419 -14.955 5.333 1.00 96.94 88 LEU A O 1
ATOM 690 N N . TRP A 1 89 ? 2.484 -14.712 3.367 1.00 96.75 89 TRP A N 1
ATOM 691 C CA . TRP A 1 89 ? 1.460 -13.878 2.741 1.00 96.75 89 TRP A CA 1
ATOM 692 C C . TRP A 1 89 ? 0.155 -14.643 2.515 1.00 96.75 89 TRP A C 1
ATOM 694 O O . TRP A 1 89 ? -0.915 -14.101 2.763 1.00 96.75 89 TRP A O 1
ATOM 704 N N . SER A 1 90 ? 0.221 -15.919 2.119 1.00 96.00 90 SER A N 1
ATOM 705 C CA . SER A 1 90 ? -0.974 -16.752 1.883 1.00 96.00 90 SER A CA 1
ATOM 706 C C . SER A 1 90 ? -1.854 -16.968 3.120 1.00 96.00 90 SER A C 1
ATOM 708 O O . SER A 1 90 ? -3.021 -17.325 2.982 1.00 96.00 90 SER A O 1
ATOM 710 N N . GLN A 1 91 ? -1.325 -16.729 4.323 1.00 96.69 91 GLN A N 1
ATOM 711 C CA . GLN A 1 91 ? -2.088 -16.770 5.575 1.00 96.69 91 GLN A CA 1
ATOM 712 C C . GLN A 1 91 ? -2.816 -15.452 5.883 1.00 96.69 91 GLN A C 1
ATOM 714 O O . GLN A 1 91 ? -3.555 -15.376 6.863 1.00 96.69 91 GLN A O 1
ATOM 719 N N . GLN A 1 92 ? -2.603 -14.411 5.076 1.00 95.69 92 GLN A N 1
ATOM 720 C CA . GLN A 1 92 ? -3.219 -13.096 5.220 1.00 95.69 92 GLN A CA 1
ATOM 721 C C . GLN A 1 92 ? -4.236 -12.848 4.102 1.00 95.69 92 GLN A C 1
ATOM 723 O O . GLN A 1 92 ? -4.169 -13.430 3.024 1.00 95.69 92 GLN A O 1
ATOM 728 N N . SER A 1 93 ? -5.158 -11.915 4.334 1.00 95.50 93 SER A N 1
ATOM 729 C CA . SER A 1 93 ? -6.093 -11.427 3.305 1.00 95.50 93 SER A CA 1
ATOM 730 C C . SER A 1 93 ? -5.594 -10.164 2.586 1.00 95.50 93 SER A C 1
ATOM 732 O O . SER A 1 93 ? -6.381 -9.467 1.953 1.00 95.50 93 SER A O 1
ATOM 734 N N . THR A 1 94 ? -4.303 -9.841 2.703 1.00 97.00 94 THR A N 1
ATOM 735 C CA . THR A 1 94 ? -3.681 -8.675 2.062 1.00 97.00 94 THR A CA 1
ATOM 736 C C . THR A 1 94 ? -3.526 -8.900 0.558 1.00 97.00 94 THR A C 1
ATOM 738 O O . THR A 1 94 ? -2.873 -9.852 0.134 1.00 97.00 94 THR A O 1
ATOM 741 N N . GLY A 1 95 ? -4.098 -8.013 -0.256 1.00 96.44 95 GLY A N 1
ATOM 742 C CA . GLY A 1 95 ? -3.914 -7.987 -1.709 1.00 96.44 95 GLY A CA 1
ATOM 743 C C . GLY A 1 95 ? -2.513 -7.539 -2.145 1.00 96.44 95 GLY A C 1
ATOM 744 O O . GLY A 1 95 ? -1.706 -7.091 -1.332 1.00 96.44 95 GLY A O 1
ATOM 745 N N . TYR A 1 96 ? -2.231 -7.644 -3.444 1.00 94.75 96 TYR A N 1
ATOM 746 C CA . TYR A 1 96 ? -0.970 -7.202 -4.042 1.00 94.75 96 TYR A CA 1
ATOM 747 C C . TYR A 1 96 ? -1.220 -6.514 -5.387 1.00 94.75 96 TYR A C 1
ATOM 749 O O . TYR A 1 96 ? -1.747 -7.139 -6.311 1.00 94.75 96 TYR A O 1
ATOM 757 N N . THR A 1 97 ? -0.809 -5.249 -5.504 1.00 94.75 97 THR A N 1
ATOM 758 C CA . THR A 1 97 ? -0.956 -4.431 -6.718 1.00 94.75 97 THR A CA 1
ATOM 759 C C . THR A 1 97 ? 0.424 -3.944 -7.181 1.00 94.75 97 THR A C 1
ATOM 761 O O . THR A 1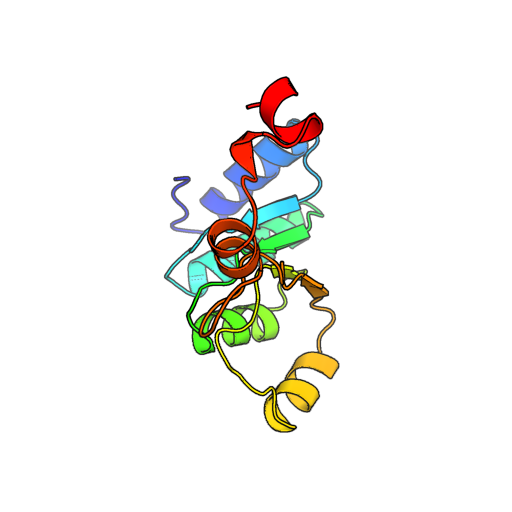 97 ? 0.824 -2.821 -6.882 1.00 94.75 97 THR A O 1
ATOM 764 N N . PRO A 1 98 ? 1.184 -4.765 -7.925 1.00 89.75 98 PRO A N 1
ATOM 765 C CA . PRO A 1 98 ? 2.618 -4.554 -8.142 1.00 89.75 98 PRO A CA 1
ATOM 766 C C . PRO A 1 98 ? 3.011 -3.416 -9.087 1.00 89.75 98 PRO A C 1
ATOM 768 O O . PRO A 1 98 ? 4.204 -3.198 -9.260 1.00 89.75 98 PRO A O 1
ATOM 771 N N . THR A 1 99 ? 2.053 -2.778 -9.771 1.00 89.94 99 THR A N 1
ATOM 772 C CA . THR A 1 99 ? 2.312 -1.692 -10.743 1.00 89.94 99 THR A CA 1
ATOM 773 C C . THR A 1 99 ? 3.523 -1.967 -11.655 1.00 89.94 99 THR A C 1
ATOM 775 O O . THR A 1 99 ? 4.373 -1.109 -11.835 1.00 89.94 99 THR A O 1
ATOM 778 N N . LEU A 1 100 ? 3.603 -3.162 -12.265 1.00 83.56 100 LEU A N 1
ATOM 779 C CA . LEU A 1 100 ? 4.813 -3.700 -12.932 1.00 83.56 100 LEU A CA 1
ATOM 780 C C . LEU A 1 100 ? 5.499 -2.769 -13.953 1.00 83.56 100 LEU A C 1
ATOM 782 O O . LEU A 1 100 ? 6.676 -2.949 -14.251 1.00 83.56 100 LEU A O 1
ATOM 786 N N . ASN A 1 101 ? 4.785 -1.778 -14.491 1.00 86.00 101 ASN A N 1
ATOM 787 C CA . ASN A 1 101 ? 5.363 -0.749 -15.352 1.00 86.00 101 ASN A CA 1
ATOM 788 C C . ASN A 1 101 ? 6.382 0.151 -14.615 1.00 86.00 101 ASN A C 1
ATOM 790 O O . ASN A 1 101 ? 7.344 0.586 -15.226 1.00 86.00 101 ASN A O 1
ATOM 794 N N . VAL A 1 102 ? 6.204 0.383 -13.312 1.00 85.81 102 VAL A N 1
ATOM 795 C CA . VAL A 1 102 ? 7.035 1.249 -12.449 1.00 85.81 102 VAL A CA 1
ATOM 796 C C . VAL A 1 102 ? 7.650 0.465 -11.275 1.00 85.81 102 VAL A C 1
ATOM 798 O O . VAL A 1 102 ? 7.750 0.955 -10.152 1.00 85.81 102 VAL A O 1
ATOM 801 N N . GLY A 1 103 ? 8.005 -0.802 -11.514 1.00 83.25 103 GLY A N 1
ATOM 802 C CA . GLY A 1 103 ? 8.549 -1.698 -10.489 1.00 83.25 103 GLY A CA 1
ATOM 803 C C . GLY A 1 103 ? 9.947 -1.307 -9.985 1.00 83.25 103 GLY A C 1
ATOM 804 O O . GLY A 1 103 ? 10.668 -0.536 -10.608 1.00 83.25 103 GLY A O 1
ATOM 805 N N . TYR A 1 104 ? 10.364 -1.875 -8.852 1.00 82.94 104 TYR A N 1
ATOM 806 C CA . TYR A 1 104 ? 11.677 -1.609 -8.250 1.00 82.94 104 TYR A CA 1
ATOM 807 C C . TYR A 1 104 ? 12.747 -2.633 -8.662 1.00 82.94 104 TYR A C 1
ATOM 809 O O . TYR A 1 104 ? 12.450 -3.798 -8.913 1.00 82.94 104 TYR A O 1
ATOM 817 N N . GLY A 1 105 ? 14.022 -2.225 -8.624 1.00 68.56 105 GLY A N 1
ATOM 818 C CA . GLY A 1 105 ? 15.176 -3.139 -8.605 1.00 68.56 105 GLY A CA 1
ATOM 819 C C . GLY A 1 105 ? 15.675 -3.666 -9.959 1.00 68.56 105 GLY A C 1
ATOM 820 O O . GLY A 1 105 ? 16.676 -4.379 -9.977 1.00 68.56 105 GLY A O 1
ATOM 821 N N . GLY A 1 106 ? 15.047 -3.305 -11.084 1.00 69.44 106 GLY A N 1
ATOM 822 C CA . GLY A 1 106 ? 15.456 -3.726 -12.431 1.00 69.44 106 GLY A CA 1
ATOM 823 C C . GLY A 1 106 ? 15.042 -2.740 -13.529 1.00 69.44 106 GLY A C 1
ATOM 824 O O . GLY A 1 106 ? 14.632 -1.623 -13.233 1.00 69.44 106 GLY A O 1
ATOM 825 N N . LEU A 1 107 ? 15.156 -3.153 -14.800 1.00 66.56 107 LEU A N 1
ATOM 826 C CA . LEU A 1 107 ? 14.541 -2.436 -15.926 1.00 66.56 107 LEU A CA 1
ATOM 827 C C . LEU A 1 107 ? 13.021 -2.509 -15.763 1.00 66.56 107 LEU A C 1
ATOM 829 O O . LEU A 1 107 ? 12.414 -3.540 -16.056 1.00 66.56 107 LEU A O 1
ATOM 833 N N . ASP A 1 108 ? 12.426 -1.433 -15.266 1.00 78.75 108 ASP A N 1
ATOM 834 C CA . ASP A 1 108 ? 10.979 -1.282 -15.236 1.00 78.75 108 ASP A CA 1
ATOM 835 C C . ASP A 1 108 ? 10.416 -1.045 -16.654 1.00 78.75 108 ASP A C 1
ATOM 837 O O . ASP A 1 108 ? 11.143 -0.800 -17.630 1.00 78.75 108 ASP A O 1
ATOM 841 N N . GLY A 1 109 ? 9.099 -1.202 -16.790 1.00 82.50 109 GLY A N 1
ATOM 842 C CA . GLY A 1 109 ? 8.419 -1.014 -18.069 1.00 82.50 109 GLY A CA 1
ATOM 843 C C . GLY A 1 109 ? 8.542 0.419 -18.586 1.00 82.50 109 GLY A C 1
ATOM 844 O O . GLY A 1 109 ? 8.701 0.622 -19.790 1.00 82.50 109 GLY A O 1
ATOM 845 N N . GLU A 1 110 ? 8.530 1.401 -17.689 1.00 86.62 110 GLU A N 1
ATOM 846 C CA . GLU A 1 110 ? 8.588 2.820 -18.012 1.00 86.62 110 GLU A CA 1
ATOM 847 C C . GLU A 1 110 ? 9.881 3.136 -18.774 1.00 86.62 110 GLU A C 1
ATOM 849 O O . GLU A 1 110 ? 9.842 3.570 -19.932 1.00 86.62 110 GLU A O 1
ATOM 854 N N . HIS A 1 111 ? 11.032 2.793 -18.196 1.00 86.94 111 HIS A N 1
ATOM 855 C CA . HIS A 1 111 ? 12.334 2.983 -18.824 1.00 86.94 111 HIS A CA 1
ATOM 856 C C . HIS A 1 111 ? 12.513 2.107 -20.070 1.00 86.94 111 HIS A C 1
ATOM 858 O O . HIS A 1 111 ? 13.146 2.542 -21.038 1.00 86.94 111 HIS A O 1
ATOM 864 N N . TYR A 1 112 ? 11.941 0.895 -20.098 1.00 87.94 112 TYR A N 1
ATOM 865 C CA . TYR A 1 112 ? 11.957 0.057 -21.301 1.00 87.94 112 TYR A CA 1
ATOM 866 C C . TYR A 1 112 ? 11.324 0.775 -22.500 1.00 87.94 112 TYR A C 1
ATOM 868 O O . TYR A 1 112 ? 11.916 0.769 -23.588 1.00 87.94 112 TYR A O 1
ATOM 876 N N . TRP A 1 113 ? 10.146 1.381 -22.305 1.00 89.75 113 TRP A N 1
ATOM 877 C CA . TRP A 1 113 ? 9.401 2.078 -23.354 1.00 89.75 113 TRP A CA 1
ATOM 878 C C . TRP A 1 113 ? 10.027 3.423 -23.709 1.00 89.75 113 TRP A C 1
ATOM 880 O O . TRP A 1 113 ? 10.125 3.738 -24.897 1.00 89.75 113 TRP A O 1
ATOM 890 N N . TYR A 1 114 ? 10.524 4.171 -22.721 1.00 90.38 114 TYR A N 1
ATOM 891 C CA . TYR A 1 114 ? 11.234 5.437 -22.943 1.00 90.38 114 TYR A CA 1
ATOM 892 C C . TYR A 1 114 ? 12.482 5.248 -23.807 1.00 90.38 114 TYR A C 1
ATOM 894 O O . TYR A 1 114 ? 12.768 6.068 -24.674 1.00 90.38 114 TYR A O 1
ATOM 902 N N . ALA A 1 115 ? 13.199 4.137 -23.626 1.00 91.12 115 ALA A N 1
ATOM 903 C CA . ALA A 1 115 ? 14.394 3.833 -24.409 1.00 91.12 115 ALA A CA 1
ATOM 904 C C . ALA A 1 115 ? 14.105 3.387 -25.856 1.00 91.12 115 ALA A C 1
ATOM 906 O O . ALA A 1 115 ? 15.013 3.390 -26.685 1.00 91.12 115 ALA A O 1
ATOM 907 N N . ARG A 1 116 ? 12.881 2.941 -26.166 1.00 93.25 116 ARG A N 1
ATOM 908 C CA . ARG A 1 116 ? 12.555 2.269 -27.443 1.00 93.25 116 ARG A CA 1
ATOM 909 C C . ARG A 1 116 ? 11.526 2.993 -28.290 1.00 93.25 116 ARG A C 1
ATOM 911 O O . ARG A 1 116 ? 11.369 2.666 -29.463 1.00 93.25 116 ARG A O 1
ATOM 918 N N . THR A 1 117 ? 10.800 3.933 -27.704 1.00 93.88 117 THR A N 1
ATOM 919 C CA . THR A 1 117 ? 9.694 4.614 -28.364 1.00 93.88 117 THR A CA 1
ATOM 920 C C . THR A 1 117 ? 9.676 6.081 -27.979 1.00 93.88 117 THR A C 1
ATOM 922 O O . THR A 1 117 ? 10.060 6.460 -26.876 1.00 93.88 117 THR A O 1
ATOM 925 N N . GLU A 1 118 ? 9.169 6.918 -28.878 1.00 94.44 118 GLU A N 1
ATOM 926 C CA . GLU A 1 118 ? 8.862 8.312 -28.571 1.00 94.44 118 GLU A CA 1
ATOM 927 C C . GLU A 1 118 ? 7.502 8.375 -27.864 1.00 94.44 118 GLU A C 1
ATOM 929 O O . GLU A 1 118 ? 6.519 8.852 -28.427 1.00 94.44 118 GLU A O 1
ATOM 934 N N . VAL A 1 119 ? 7.423 7.839 -26.642 1.00 92.88 119 VAL A N 1
ATOM 935 C CA . VAL A 1 119 ? 6.191 7.788 -25.823 1.00 92.88 119 VAL A CA 1
ATOM 936 C C . VAL A 1 119 ? 5.442 9.124 -25.783 1.00 92.88 119 VAL A C 1
ATOM 938 O O . VAL A 1 119 ? 4.217 9.125 -25.849 1.00 92.88 119 VAL A O 1
ATOM 941 N N . TRP A 1 120 ? 6.151 10.260 -25.759 1.00 92.12 120 TRP A N 1
ATOM 942 C CA . TRP A 1 120 ? 5.563 11.610 -25.772 1.00 92.12 120 TRP A CA 1
ATOM 943 C C . TRP A 1 120 ? 4.778 11.941 -27.051 1.00 92.12 120 TRP A C 1
ATOM 945 O O . TRP A 1 120 ? 3.965 12.860 -27.045 1.00 92.12 120 TRP A O 1
ATOM 955 N N . LYS A 1 121 ? 4.977 11.195 -28.146 1.00 95.25 121 LYS A N 1
ATOM 956 C CA . LYS A 1 121 ? 4.176 11.300 -29.377 1.00 95.25 121 LYS A CA 1
ATOM 957 C C . LYS A 1 121 ? 2.922 10.422 -29.359 1.00 95.25 121 LYS A C 1
ATOM 959 O O . LYS A 1 121 ? 2.140 10.473 -30.307 1.00 95.25 121 LYS A O 1
ATOM 964 N N . HIS A 1 122 ? 2.724 9.587 -28.337 1.00 94.38 122 HIS A N 1
ATOM 965 C CA . HIS A 1 122 ? 1.580 8.684 -28.288 1.00 94.38 122 HIS A CA 1
ATOM 966 C C . HIS A 1 122 ? 0.263 9.485 -28.195 1.00 94.38 122 HIS A C 1
ATOM 968 O O . HIS A 1 122 ? 0.131 10.283 -27.266 1.00 94.38 122 HIS A O 1
ATOM 974 N N . PRO A 1 123 ? -0.744 9.246 -29.065 1.00 95.81 123 PRO A N 1
ATOM 975 C CA . PRO A 1 123 ? -1.936 10.099 -29.166 1.00 95.81 123 PRO A CA 1
ATOM 976 C C . PRO A 1 123 ? -2.733 10.260 -27.871 1.00 95.81 123 PRO A C 1
ATOM 978 O O . PRO A 1 123 ? -3.357 11.294 -27.653 1.00 95.81 123 PRO A O 1
ATOM 981 N N . LEU A 1 124 ? -2.738 9.232 -27.014 1.00 92.38 124 LEU A N 1
ATOM 982 C CA . LEU A 1 124 ? -3.364 9.339 -25.695 1.00 92.38 124 LEU A CA 1
ATOM 983 C C . LEU A 1 124 ? -2.554 10.241 -24.764 1.00 92.38 124 LEU A C 1
ATOM 985 O O . LEU A 1 124 ? -3.139 11.074 -24.086 1.00 92.38 124 LEU A O 1
ATOM 989 N N . LEU A 1 125 ? -1.228 10.099 -24.743 1.00 89.44 125 LEU A N 1
ATOM 990 C CA . LEU A 1 125 ? -0.388 10.875 -23.837 1.00 89.44 125 LEU A CA 1
ATOM 991 C C . LEU A 1 125 ? -0.406 12.351 -24.240 1.00 89.44 125 LEU A C 1
ATOM 993 O O . LEU A 1 125 ? -0.777 13.186 -23.429 1.00 89.44 125 LEU A O 1
ATOM 997 N N . SER A 1 126 ? -0.167 12.649 -25.520 1.00 91.62 126 SER A N 1
ATOM 998 C CA . SER A 1 126 ? -0.154 14.017 -26.060 1.00 91.62 126 SER A CA 1
ATOM 999 C C . SER A 1 126 ? -1.502 14.745 -25.990 1.00 91.62 126 SER A C 1
ATOM 1001 O O . SER A 1 126 ? -1.584 15.933 -26.284 1.00 91.62 126 SER A O 1
ATOM 1003 N N . ARG A 1 127 ? -2.593 14.023 -25.711 1.00 94.56 127 ARG A N 1
ATOM 1004 C CA . ARG A 1 127 ? -3.932 14.604 -25.563 1.00 94.56 127 ARG A CA 1
ATOM 1005 C C . ARG A 1 127 ? -4.223 15.045 -24.128 1.00 94.56 127 ARG A C 1
ATOM 1007 O O . ARG A 1 127 ? -5.052 15.934 -23.948 1.00 94.56 127 ARG A O 1
ATOM 1014 N N . TYR A 1 128 ? -3.617 14.395 -23.135 1.00 91.44 128 TYR A N 1
ATOM 1015 C CA . TYR A 1 128 ? -3.969 14.558 -21.719 1.00 91.44 128 TYR A CA 1
ATOM 1016 C C . TYR A 1 128 ? -2.815 15.055 -20.835 1.00 91.44 128 TYR A C 1
ATOM 1018 O O . TYR A 1 128 ? -3.075 15.434 -19.694 1.00 91.44 128 TYR A O 1
ATOM 1026 N N . VAL A 1 129 ? -1.579 15.055 -21.342 1.00 83.12 129 VAL A N 1
ATOM 1027 C CA . VAL A 1 129 ? -0.362 15.587 -20.707 1.00 83.12 129 VAL A CA 1
ATOM 1028 C C . VAL A 1 129 ? 0.226 16.655 -21.615 1.00 83.12 129 VAL A C 1
ATOM 1030 O O . VAL A 1 129 ? 0.587 17.724 -21.080 1.00 83.12 129 VAL A O 1
#

Organism: Hemiselmis andersenii (NCBI:txid464988)

Sequence (129 aa):
TAVVNNLDDALTHLRRQKAEGAISVKSYNQPRRDQRQQLLEAARRTDMMVVPEGGALFQANMSMVVDGHTTVEHALPLAEVWDDVKQLWSQQSTGYTPTLNVGYGGLDGEHYWYARTEVWKHPLLSRYV